Protein AF-A0A1J3DH00-F1 (afdb_monomer)

Nearest PDB structures (foldseek):
  7et4-assembly3_G  TM=9.171E-01  e=5.712E-07  Arabidopsis thaliana
  7et4-assembly2_D  TM=8.721E-01  e=9.879E-07  Arabidopsis thaliana
  8a5p-assembly1_X  TM=4.110E-01  e=8.354E+00  Thermochaetoides thermophila

Sequence (159 aa):
QRVWLGTFNEEEEAARAYDVAAHRFRGRDAVANFAADEKNSDGDEVDFLNAHSKSEIVDMLRKHTYKEELEQRKRNRDVNENRDETAFVTAVTGFKSAEFLFEKAVTPSDVGKLNRLVIPKHQAEKHFPLPLSGNVSVKGMLLNFEDDNGKVWRFRYSY

Secondary structure (DSSP, 8-state):
--------SSHHHHHHHHHHHHHHHH-TT---SS---TTTSTTHHHHHHHHS-HHHHHHHHHTT-HHHHHHHHHHHHHTTTT-SSS-TTS-S-S-------------TTTSSTT---PPPHHHHHHHS---SSSSS--TTEEEEEE-TTS-EEEEEE--

InterPro domains:
  IPR001471 AP2/ERF domain [PS51032] (1-35)
  IPR001471 AP2/ERF domain [SM00380] (1-41)
  IPR001471 AP2/ERF domain [cd00018] (1-37)
  IPR003340 B3 DNA binding domain [PF02362] (102-159)
  IPR003340 B3 DNA binding domain [cd10017] (100-159)
  IPR015300 DNA-binding pseudobarrel domain superfamily [G3DSA:2.40.330.10] (91-159)
  IPR015300 DNA-binding pseudobarrel domain superfamily [SSF101936] (98-158)
  IPR016177 DNA-binding domain superfamily [SSF54171] (2-36)
  IPR036955 AP2/ERF domain superfamily [G3DSA:3.30.730.10] (1-36)
  IPR044800 B3 domain-containing transcription factor LEC2-like [PTHR31140] (1-159)

Foldseek 3Di:
DDDDLADDPDPVLVLVLVQLLQCLPVNPPGDGPDDDPVPPPPPLSSVVSVVDDSVVSSVCSRVVCSVVVSVVVVVVVVVPVPDPDDDPDDDPPDDDDQDQQDDDDFDCVCVDPPVDDDDPPVSCVVRPPDPPDDDDQLQFDWDWDADPNRDIDIDGDDD

Solvent-accessible surface area (backbone atoms only — not comparable to full-atom values): 10595 Å² total; per-residue (Å²): 137,90,81,88,54,67,88,64,96,44,72,69,59,43,49,50,49,46,32,57,51,35,32,61,74,65,33,93,83,37,87,52,89,64,80,75,60,90,83,83,42,72,63,66,53,50,50,49,51,68,73,42,53,75,63,54,53,42,50,28,45,52,67,68,41,48,69,59,55,54,52,52,51,54,56,56,52,70,63,60,82,77,62,91,84,83,72,100,81,82,78,87,80,69,87,74,74,89,71,86,70,80,90,77,87,87,48,76,74,40,77,38,97,73,84,41,76,86,73,58,65,75,54,47,69,73,62,43,95,68,79,94,65,94,78,72,78,57,73,63,41,77,47,78,46,67,48,100,86,68,52,78,46,79,43,74,42,69,128

Organism: Noccaea caerulescens (NCBI:txid107243)

Mean predicted aligned error: 16.99 Å

Structure (mmCIF, N/CA/C/O backbone):
data_AF-A0A1J3DH00-F1
#
_entry.id   AF-A0A1J3DH00-F1
#
loop_
_atom_site.group_PDB
_atom_site.id
_atom_site.type_symbol
_atom_site.label_atom_id
_atom_site.label_alt_id
_atom_site.label_comp_id
_atom_site.label_asym_id
_atom_site.label_entity_id
_atom_site.label_seq_id
_atom_site.pdbx_PDB_ins_code
_atom_site.Cartn_x
_atom_site.Cartn_y
_atom_site.Cartn_z
_atom_site.occupancy
_atom_site.B_iso_or_equiv
_atom_site.auth_seq_id
_atom_site.auth_comp_id
_atom_site.auth_asym_id
_atom_site.auth_atom_id
_atom_site.pdbx_PDB_model_num
ATOM 1 N N . GLN A 1 1 ? -6.411 -9.854 -19.730 1.00 71.31 1 GLN A N 1
ATOM 2 C CA . GLN A 1 1 ? -7.081 -8.940 -18.778 1.00 71.31 1 GLN A CA 1
ATOM 3 C C . GLN A 1 1 ? -6.555 -7.530 -19.012 1.00 71.31 1 GLN A C 1
ATOM 5 O O . GLN A 1 1 ? -5.372 -7.402 -19.299 1.00 71.31 1 GLN A O 1
ATOM 10 N N . ARG A 1 2 ? -7.413 -6.503 -18.974 1.00 77.50 2 ARG A N 1
ATOM 11 C CA . ARG A 1 2 ? -6.996 -5.095 -19.108 1.00 77.50 2 ARG A CA 1
ATOM 12 C C . ARG A 1 2 ? -6.782 -4.518 -17.708 1.00 77.50 2 ARG A C 1
ATOM 14 O O . ARG A 1 2 ? -7.613 -4.761 -16.838 1.00 77.50 2 ARG A O 1
ATOM 21 N N . VAL A 1 3 ? -5.677 -3.807 -17.495 1.00 84.25 3 VAL A N 1
ATOM 22 C CA . VAL A 1 3 ? -5.311 -3.197 -16.208 1.00 84.25 3 VAL A CA 1
ATOM 23 C C . VAL A 1 3 ? -5.087 -1.709 -16.443 1.00 84.25 3 VAL A C 1
ATOM 25 O O . VAL A 1 3 ? -4.369 -1.340 -17.368 1.00 84.25 3 VAL A O 1
ATOM 28 N N . TRP A 1 4 ? -5.726 -0.866 -15.633 1.00 86.56 4 TRP A N 1
ATOM 29 C CA . TRP A 1 4 ? -5.513 0.580 -15.657 1.00 86.56 4 TRP A CA 1
ATOM 30 C C . TRP A 1 4 ? -4.409 0.953 -14.661 1.00 86.56 4 TRP A C 1
ATOM 32 O O . TRP A 1 4 ? -4.512 0.618 -13.474 1.00 86.56 4 TRP A O 1
ATOM 42 N N . LEU A 1 5 ? -3.352 1.593 -15.171 1.00 85.56 5 LEU A N 1
ATOM 43 C CA . LEU A 1 5 ? -2.112 1.899 -14.445 1.00 85.56 5 LEU A CA 1
ATOM 44 C C . LEU A 1 5 ? -2.096 3.298 -13.813 1.00 85.56 5 LEU A C 1
ATOM 46 O O . LEU A 1 5 ? -1.208 3.578 -13.021 1.00 85.56 5 LEU A O 1
ATOM 50 N N . GLY A 1 6 ? -3.080 4.144 -14.125 1.00 86.75 6 GLY A N 1
ATOM 51 C CA . GLY A 1 6 ? -3.178 5.510 -13.612 1.00 86.75 6 GLY A CA 1
ATOM 52 C C . GLY A 1 6 ? -3.326 6.546 -14.723 1.00 86.75 6 GLY A C 1
ATOM 53 O O . GLY A 1 6 ? -3.552 6.212 -15.890 1.00 86.75 6 GLY A O 1
ATOM 54 N N . THR A 1 7 ? -3.228 7.812 -14.335 1.00 85.81 7 THR A N 1
ATOM 55 C CA . THR A 1 7 ? -3.222 8.978 -15.224 1.00 85.81 7 THR A CA 1
ATOM 56 C C . THR A 1 7 ? -1.942 9.749 -14.973 1.00 85.81 7 THR A C 1
ATOM 58 O O . THR A 1 7 ? -1.729 10.218 -13.862 1.00 85.81 7 THR A O 1
ATOM 61 N N . PHE A 1 8 ? -1.120 9.879 -16.005 1.00 86.31 8 PHE A N 1
ATOM 62 C CA . PHE A 1 8 ? 0.179 10.536 -15.932 1.00 86.31 8 PHE A CA 1
ATOM 63 C C . PHE A 1 8 ? 0.103 11.882 -16.647 1.00 86.31 8 PHE A C 1
ATOM 65 O O . PHE A 1 8 ? -0.600 12.010 -17.652 1.00 86.31 8 PHE A O 1
ATOM 72 N N . ASN A 1 9 ? 0.806 12.881 -16.116 1.00 86.12 9 ASN A N 1
ATOM 73 C CA . ASN A 1 9 ? 0.837 14.218 -16.713 1.00 86.12 9 ASN A CA 1
ATOM 74 C C . ASN A 1 9 ? 1.855 14.301 -17.857 1.00 86.12 9 ASN A C 1
ATOM 76 O O . ASN A 1 9 ? 1.678 15.090 -18.783 1.00 86.12 9 ASN A O 1
ATOM 80 N N . GLU A 1 10 ? 2.898 13.473 -17.798 1.00 90.25 10 GLU A N 1
ATOM 81 C CA . GLU A 1 10 ? 3.970 13.418 -18.785 1.00 90.25 10 GLU A CA 1
ATOM 82 C C . GLU A 1 10 ? 3.923 12.097 -19.558 1.00 90.25 10 GLU A C 1
ATOM 84 O O . GLU A 1 10 ? 3.735 11.021 -18.985 1.00 90.25 10 GLU A O 1
ATOM 89 N N . GLU A 1 11 ? 4.133 12.169 -20.874 1.00 90.25 11 GLU A N 1
ATOM 90 C CA . GLU A 1 11 ? 4.181 10.989 -21.746 1.00 90.25 11 GLU A CA 1
ATOM 91 C C . GLU A 1 11 ? 5.308 10.032 -21.340 1.00 90.25 11 GLU A C 1
ATOM 93 O O . GLU A 1 11 ? 5.119 8.817 -21.292 1.00 90.25 11 GLU A O 1
ATOM 98 N N . GLU A 1 12 ? 6.464 10.584 -20.979 1.00 86.31 12 GLU A N 1
ATOM 99 C CA . GLU A 1 12 ? 7.632 9.810 -20.569 1.00 86.31 12 GLU A CA 1
ATOM 100 C C . GLU A 1 12 ? 7.368 9.022 -19.276 1.00 86.31 12 GLU A C 1
ATOM 102 O O . GLU A 1 12 ? 7.752 7.860 -19.144 1.00 86.31 12 GLU A O 1
ATOM 107 N N . GLU A 1 13 ? 6.661 9.631 -18.323 1.00 84.00 13 GLU A N 1
ATOM 108 C CA . GLU A 1 13 ? 6.251 8.976 -17.084 1.00 84.00 13 GLU A CA 1
ATOM 109 C C . GLU A 1 13 ? 5.244 7.848 -17.347 1.00 84.00 13 GLU A C 1
ATOM 111 O O . GLU A 1 13 ? 5.399 6.744 -16.818 1.00 84.00 13 GLU A O 1
ATOM 116 N N . ALA A 1 14 ? 4.270 8.087 -18.230 1.00 88.44 14 ALA A N 1
ATOM 117 C CA . ALA A 1 14 ? 3.289 7.084 -18.636 1.00 88.44 14 ALA A CA 1
ATOM 118 C C . ALA A 1 14 ? 3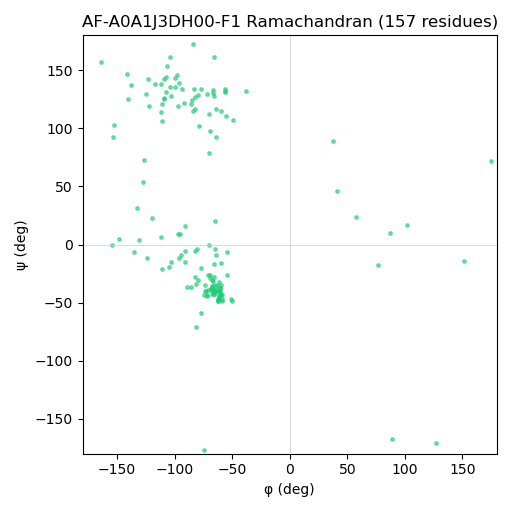.946 5.868 -19.304 1.00 88.44 14 ALA A C 1
ATOM 120 O O . ALA A 1 14 ? 3.614 4.720 -18.993 1.00 88.44 14 ALA A O 1
ATOM 121 N N . ALA A 1 15 ? 4.886 6.116 -20.217 1.00 89.56 15 ALA A N 1
ATOM 122 C CA . ALA A 1 15 ? 5.600 5.074 -20.939 1.00 89.56 15 ALA A CA 1
ATOM 123 C C . ALA A 1 15 ? 6.508 4.261 -19.997 1.00 89.56 15 ALA A C 1
ATOM 125 O O . ALA A 1 15 ? 6.517 3.033 -20.072 1.00 89.56 15 ALA A O 1
ATOM 126 N N . ARG A 1 16 ? 7.168 4.905 -19.024 1.00 86.69 16 ARG A N 1
ATOM 127 C CA . ARG A 1 16 ? 7.915 4.194 -17.971 1.00 86.69 16 ARG A CA 1
ATOM 128 C C . ARG A 1 16 ? 7.015 3.308 -17.115 1.00 86.69 16 ARG A C 1
ATOM 130 O O . ARG A 1 16 ? 7.335 2.145 -16.889 1.00 86.69 16 ARG A O 1
ATOM 137 N N . ALA A 1 17 ? 5.873 3.823 -16.663 1.00 88.94 17 ALA A N 1
ATOM 138 C CA . ALA A 1 17 ? 4.921 3.038 -15.879 1.00 88.94 17 ALA A CA 1
ATOM 139 C C . ALA A 1 17 ? 4.404 1.816 -16.657 1.00 88.94 17 ALA A C 1
ATOM 141 O O . ALA A 1 17 ? 4.226 0.734 -16.090 1.00 88.94 17 ALA A O 1
ATOM 142 N N . TYR A 1 18 ? 4.198 1.972 -17.967 1.00 89.00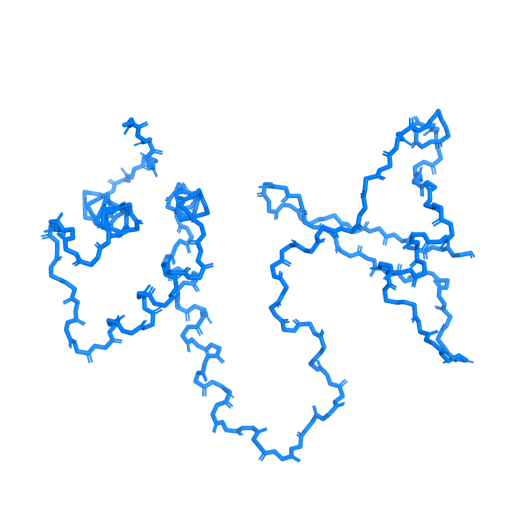 18 TYR A N 1
ATOM 143 C CA . TYR A 1 18 ? 3.850 0.862 -18.844 1.00 89.00 18 TYR A CA 1
ATOM 144 C C . TYR A 1 18 ? 4.949 -0.200 -18.885 1.00 89.00 18 TYR A C 1
ATOM 146 O O . TYR A 1 18 ? 4.641 -1.378 -18.709 1.00 89.00 18 TYR A O 1
ATOM 154 N N . ASP A 1 19 ? 6.206 0.195 -19.078 1.00 88.12 19 ASP A N 1
ATOM 155 C CA . ASP A 1 19 ? 7.333 -0.735 -19.171 1.00 88.12 19 ASP A CA 1
ATOM 156 C C . ASP A 1 19 ? 7.507 -1.532 -17.876 1.00 88.12 19 ASP A C 1
ATOM 158 O O . ASP A 1 19 ? 7.631 -2.757 -17.915 1.00 88.12 19 ASP A O 1
ATOM 162 N N . VAL A 1 20 ? 7.405 -0.868 -16.723 1.00 87.81 20 VAL A N 1
ATOM 163 C CA . VAL A 1 20 ? 7.441 -1.498 -15.393 1.00 87.81 20 VAL A CA 1
ATOM 164 C C . VAL A 1 20 ? 6.325 -2.539 -15.246 1.00 87.81 20 VAL A C 1
ATOM 166 O O . VAL A 1 20 ? 6.560 -3.690 -14.857 1.00 87.81 20 VAL A O 1
ATOM 169 N N . ALA A 1 21 ? 5.091 -2.175 -15.609 1.00 88.69 21 ALA A N 1
ATOM 170 C CA . ALA A 1 21 ? 3.970 -3.106 -15.587 1.00 88.69 21 ALA A CA 1
ATOM 171 C C . ALA A 1 21 ? 4.163 -4.255 -16.594 1.00 88.69 21 ALA A C 1
ATOM 173 O O . ALA A 1 21 ? 3.873 -5.411 -16.285 1.00 88.69 21 ALA A O 1
ATOM 174 N N . ALA A 1 22 ? 4.683 -3.986 -17.788 1.00 87.75 22 ALA A N 1
ATOM 175 C CA . ALA A 1 22 ? 4.932 -5.006 -18.797 1.00 87.75 22 ALA A CA 1
ATOM 176 C C . ALA A 1 22 ? 5.943 -6.044 -18.289 1.00 87.75 22 ALA A C 1
ATOM 178 O O . ALA A 1 22 ? 5.644 -7.241 -18.343 1.00 87.75 22 ALA A O 1
ATOM 179 N N . HIS A 1 23 ? 7.056 -5.601 -17.698 1.00 84.44 23 HIS A N 1
ATOM 180 C CA . HIS A 1 23 ? 8.057 -6.470 -17.076 1.00 84.44 23 HIS A CA 1
ATOM 181 C C . HIS A 1 23 ? 7.462 -7.315 -15.953 1.00 84.44 23 HIS A C 1
ATOM 183 O O . HIS A 1 23 ? 7.679 -8.525 -15.886 1.00 84.44 23 HIS A O 1
ATOM 189 N N . ARG A 1 24 ? 6.632 -6.725 -15.089 1.00 84.06 24 ARG A N 1
ATOM 190 C CA . ARG A 1 24 ? 6.037 -7.475 -13.978 1.00 84.06 24 ARG A CA 1
ATOM 191 C C . ARG A 1 24 ? 5.038 -8.543 -14.435 1.00 84.06 24 ARG A C 1
ATOM 193 O O . ARG A 1 24 ? 4.920 -9.597 -13.799 1.00 84.06 24 ARG A O 1
ATOM 200 N N . PHE A 1 25 ? 4.281 -8.270 -15.498 1.00 82.62 25 PHE A N 1
ATOM 201 C CA . PHE A 1 25 ? 3.209 -9.149 -15.970 1.00 82.62 25 PHE A CA 1
ATOM 202 C C . PHE A 1 25 ? 3.680 -10.201 -16.973 1.00 82.62 25 PHE A C 1
ATOM 204 O O . PHE A 1 25 ? 3.148 -11.315 -16.938 1.00 82.62 25 PHE A O 1
ATOM 211 N N . ARG A 1 26 ? 4.631 -9.853 -17.847 1.00 80.75 26 ARG A N 1
ATOM 212 C CA . ARG A 1 26 ? 5.172 -10.724 -18.902 1.00 80.75 26 ARG A CA 1
ATOM 213 C C . ARG A 1 26 ? 6.547 -11.305 -18.573 1.00 80.75 26 ARG A C 1
ATOM 215 O O . ARG A 1 26 ? 6.928 -12.283 -19.201 1.00 80.75 26 ARG A O 1
ATOM 222 N N . GLY A 1 27 ? 7.241 -10.771 -17.571 1.00 73.94 27 GLY A N 1
ATOM 223 C CA . GLY A 1 27 ? 8.596 -11.180 -17.213 1.00 73.94 27 GLY A CA 1
ATOM 224 C C . GLY A 1 27 ? 9.662 -10.388 -17.970 1.00 73.94 27 GLY A C 1
ATOM 225 O O . GLY A 1 27 ? 9.375 -9.367 -18.590 1.00 73.94 27 GLY A O 1
ATOM 226 N N . ARG A 1 28 ? 10.904 -10.874 -17.905 1.00 71.25 28 ARG A N 1
ATOM 227 C CA . ARG A 1 28 ? 12.102 -10.197 -18.431 1.00 71.25 28 ARG A CA 1
ATOM 228 C C . ARG A 1 28 ? 12.118 -10.058 -19.965 1.00 71.25 28 ARG A C 1
ATOM 230 O O . ARG A 1 28 ? 12.827 -9.208 -20.478 1.00 71.25 28 ARG A O 1
ATOM 237 N N . ASP A 1 29 ? 11.282 -10.822 -20.669 1.00 71.81 29 ASP A N 1
ATOM 238 C CA . ASP A 1 29 ? 11.124 -10.768 -22.133 1.00 71.81 29 ASP A CA 1
ATOM 239 C C . ASP A 1 29 ? 10.021 -9.787 -22.585 1.00 71.81 29 ASP A C 1
ATOM 241 O O . ASP A 1 29 ? 9.500 -9.868 -23.702 1.00 71.81 29 ASP A O 1
ATOM 245 N N . ALA A 1 30 ? 9.577 -8.893 -21.698 1.00 80.38 30 ALA A N 1
ATOM 246 C CA . ALA A 1 30 ? 8.578 -7.895 -22.038 1.00 80.38 30 ALA A CA 1
ATOM 247 C C . ALA A 1 30 ? 9.131 -6.893 -23.062 1.00 80.38 30 ALA A C 1
ATOM 249 O O . ALA A 1 30 ? 10.210 -6.338 -22.891 1.00 80.38 30 ALA A O 1
ATOM 250 N N . VAL A 1 31 ? 8.347 -6.610 -24.105 1.00 76.75 31 VAL A N 1
ATOM 251 C CA . VAL A 1 31 ? 8.651 -5.503 -25.019 1.00 76.75 31 VAL A CA 1
ATOM 252 C C . VAL A 1 31 ? 8.411 -4.191 -24.273 1.00 76.75 31 VAL A C 1
ATOM 254 O O . VAL A 1 31 ? 7.264 -3.884 -23.936 1.00 76.75 31 VAL A O 1
ATOM 257 N N . ALA A 1 32 ? 9.491 -3.461 -24.011 1.00 80.12 32 ALA A N 1
ATOM 258 C CA . ALA A 1 32 ? 9.501 -2.158 -23.360 1.00 80.12 32 ALA A CA 1
ATOM 259 C C . ALA A 1 32 ? 9.806 -1.042 -24.368 1.00 80.12 32 ALA A C 1
ATOM 261 O O . ALA A 1 32 ? 10.426 -1.280 -25.407 1.00 80.12 32 ALA A O 1
ATOM 262 N N . ASN A 1 33 ? 9.337 0.167 -24.071 1.00 79.44 33 ASN A N 1
ATOM 263 C CA . ASN A 1 33 ? 9.575 1.364 -24.873 1.00 79.44 33 ASN A CA 1
ATOM 264 C C . ASN A 1 33 ? 10.964 1.958 -24.606 1.00 79.44 33 ASN A C 1
ATOM 266 O O . ASN A 1 33 ? 11.567 2.532 -25.511 1.00 79.44 33 ASN A O 1
ATOM 270 N N . PHE A 1 34 ? 11.480 1.794 -23.387 1.00 78.12 34 PHE A N 1
ATOM 271 C CA . PHE A 1 34 ? 12.814 2.219 -22.984 1.00 78.12 34 PHE A CA 1
ATOM 272 C C . PHE A 1 34 ? 13.735 1.016 -22.776 1.00 78.12 34 PHE A C 1
ATOM 274 O O . PHE A 1 34 ? 13.323 -0.027 -22.264 1.00 78.12 34 PHE A O 1
ATOM 281 N N . ALA A 1 35 ? 15.001 1.168 -23.171 1.00 64.38 35 ALA A N 1
ATOM 282 C CA . ALA A 1 35 ? 16.033 0.206 -22.809 1.00 64.38 35 ALA A CA 1
ATOM 283 C C . ALA A 1 35 ? 16.249 0.277 -21.292 1.00 64.38 35 ALA A C 1
ATOM 285 O O . ALA A 1 35 ? 16.408 1.372 -20.750 1.00 64.38 35 ALA A O 1
ATOM 286 N N . ALA A 1 36 ? 16.241 -0.875 -20.617 1.00 60.34 36 ALA A N 1
ATOM 287 C CA . ALA A 1 36 ? 16.716 -0.944 -19.242 1.00 60.34 36 ALA A CA 1
ATOM 288 C C . ALA A 1 36 ? 18.155 -0.408 -19.220 1.00 60.34 36 ALA A C 1
ATOM 290 O O . ALA A 1 36 ? 18.956 -0.769 -20.083 1.00 60.34 36 ALA A O 1
ATOM 291 N N . ASP A 1 37 ? 18.465 0.509 -18.302 1.00 55.78 37 ASP A N 1
ATOM 292 C CA . ASP A 1 37 ? 19.810 1.073 -18.184 1.00 55.78 37 ASP A CA 1
ATOM 293 C C . ASP A 1 37 ? 20.787 -0.050 -17.780 1.00 55.78 37 ASP A C 1
ATOM 295 O O . ASP A 1 37 ? 21.003 -0.313 -16.592 1.00 55.78 37 ASP A O 1
ATOM 299 N N . GLU A 1 38 ? 21.402 -0.684 -18.790 1.00 49.25 38 GLU A N 1
ATOM 300 C CA . GLU A 1 38 ? 22.259 -1.888 -18.734 1.00 49.25 38 GLU A CA 1
ATOM 301 C C . GLU A 1 38 ? 23.447 -1.788 -17.760 1.00 49.25 38 GLU A C 1
ATOM 303 O O . GLU A 1 38 ? 24.208 -2.738 -17.578 1.00 49.25 38 GLU A O 1
ATOM 308 N N . LYS A 1 39 ? 23.683 -0.618 -17.161 1.00 44.16 39 LYS A N 1
ATOM 309 C CA . LYS A 1 39 ? 24.884 -0.353 -16.372 1.00 44.16 39 LYS A CA 1
ATOM 310 C C . LYS A 1 39 ? 24.696 -0.347 -14.863 1.00 44.16 39 LYS A C 1
ATOM 312 O O . LYS A 1 39 ? 25.712 -0.493 -14.198 1.00 44.16 39 LYS A O 1
ATOM 317 N N . ASN A 1 40 ? 23.488 -0.192 -14.307 1.00 44.59 40 ASN A N 1
ATOM 318 C CA . ASN A 1 40 ? 23.336 -0.045 -12.844 1.00 44.59 40 ASN A CA 1
ATOM 319 C C . ASN A 1 40 ? 21.977 -0.467 -12.231 1.00 44.59 40 ASN A C 1
ATOM 321 O O . ASN A 1 40 ? 21.828 -0.337 -11.017 1.00 44.59 40 ASN A O 1
ATOM 325 N N . SER A 1 41 ? 20.977 -0.932 -12.998 1.00 52.66 41 SER A N 1
ATOM 326 C CA . SER A 1 41 ? 19.611 -1.140 -12.453 1.00 52.66 41 SER A CA 1
ATOM 327 C C . SER A 1 41 ? 19.037 -2.556 -12.607 1.00 52.66 41 SER A C 1
ATOM 329 O O . SER A 1 41 ? 18.061 -2.882 -11.935 1.00 52.66 41 SER A O 1
ATOM 331 N N . ASP A 1 42 ? 19.659 -3.430 -13.404 1.00 58.88 42 ASP A N 1
ATOM 332 C CA . ASP A 1 42 ? 19.044 -4.709 -13.803 1.00 58.88 42 ASP A CA 1
ATOM 333 C C . ASP A 1 42 ? 18.851 -5.715 -12.661 1.00 58.88 42 ASP A C 1
ATOM 335 O O . ASP A 1 42 ? 17.929 -6.528 -12.700 1.00 58.88 42 ASP A O 1
ATOM 339 N N . GLY A 1 43 ? 19.714 -5.690 -11.645 1.00 62.66 43 GLY A N 1
ATOM 340 C CA . GLY A 1 43 ? 19.558 -6.549 -10.469 1.00 62.66 43 GLY A CA 1
ATOM 341 C C . GLY A 1 43 ? 18.479 -6.010 -9.539 1.00 62.66 43 GLY A C 1
ATOM 342 O O . GLY A 1 43 ? 17.466 -6.656 -9.295 1.00 62.66 43 GLY A O 1
ATOM 343 N N . ASP A 1 44 ? 18.676 -4.781 -9.073 1.00 66.75 44 ASP A N 1
ATOM 344 C CA . ASP A 1 44 ? 17.901 -4.208 -7.973 1.00 66.75 44 ASP A CA 1
ATOM 345 C C . ASP A 1 44 ? 16.443 -3.945 -8.349 1.00 66.75 44 ASP A C 1
ATOM 347 O O . ASP A 1 44 ? 15.539 -4.152 -7.538 1.00 66.75 44 ASP A O 1
ATOM 351 N N . GLU A 1 45 ? 16.203 -3.500 -9.582 1.00 74.38 45 GLU A N 1
ATOM 352 C CA . GLU A 1 45 ? 14.857 -3.235 -10.078 1.00 74.38 45 GLU A CA 1
ATOM 353 C C . GLU A 1 45 ? 14.105 -4.532 -10.359 1.00 74.38 45 GLU A C 1
ATOM 355 O O . GLU A 1 45 ? 12.940 -4.667 -9.985 1.00 74.38 45 GLU A O 1
ATOM 360 N N . VAL A 1 46 ? 14.776 -5.537 -10.927 1.00 72.25 46 VAL A N 1
ATOM 361 C CA . VAL A 1 46 ? 14.154 -6.845 -11.152 1.00 72.25 46 VAL A CA 1
ATOM 362 C C . VAL A 1 46 ? 13.893 -7.564 -9.830 1.00 72.25 46 VAL A C 1
ATOM 364 O O . VAL A 1 46 ? 12.829 -8.162 -9.663 1.00 72.25 46 VAL A O 1
ATOM 367 N N . ASP A 1 47 ? 14.800 -7.463 -8.864 1.00 76.00 47 ASP A N 1
ATOM 368 C CA . ASP A 1 47 ? 14.608 -7.995 -7.517 1.00 76.00 47 ASP A CA 1
ATOM 369 C C . ASP A 1 47 ? 13.453 -7.288 -6.803 1.00 76.00 47 ASP A C 1
ATOM 371 O O . ASP A 1 47 ? 12.631 -7.947 -6.163 1.00 76.00 47 ASP A O 1
ATOM 375 N N . PHE A 1 48 ? 13.316 -5.968 -6.966 1.00 79.81 48 PHE A N 1
ATOM 376 C CA . PHE A 1 48 ? 12.170 -5.213 -6.463 1.00 79.81 48 PHE A CA 1
ATOM 377 C C . PHE A 1 48 ? 10.860 -5.681 -7.106 1.00 79.81 48 PHE A C 1
ATOM 379 O O . PHE A 1 48 ? 9.895 -5.969 -6.398 1.00 79.81 48 PHE A O 1
ATOM 386 N N . LEU A 1 49 ? 10.815 -5.811 -8.432 1.00 81.62 49 LEU A N 1
ATOM 387 C CA . LEU A 1 49 ? 9.628 -6.283 -9.148 1.00 81.62 49 LEU A CA 1
ATOM 388 C C . LEU A 1 49 ? 9.254 -7.717 -8.767 1.00 81.62 49 LEU A C 1
ATOM 390 O O . LEU A 1 49 ? 8.070 -8.040 -8.695 1.00 81.62 49 LEU A O 1
ATOM 394 N N . ASN A 1 50 ? 10.239 -8.573 -8.504 1.00 76.50 50 ASN A N 1
ATOM 395 C CA . ASN A 1 50 ? 10.007 -9.939 -8.047 1.00 76.50 50 ASN A CA 1
ATOM 396 C C . ASN A 1 50 ? 9.540 -9.998 -6.589 1.00 76.50 50 ASN A C 1
ATOM 398 O O . ASN A 1 50 ? 8.712 -10.848 -6.261 1.00 76.50 50 ASN A O 1
ATOM 402 N N . ALA A 1 51 ? 10.032 -9.098 -5.736 1.00 79.81 51 ALA A N 1
ATOM 403 C CA . ALA A 1 51 ? 9.627 -9.004 -4.337 1.00 79.81 51 ALA A CA 1
ATOM 404 C C . ALA A 1 51 ? 8.181 -8.512 -4.165 1.00 79.81 51 ALA A C 1
ATOM 406 O O . ALA A 1 51 ? 7.532 -8.894 -3.193 1.00 79.81 51 ALA A O 1
ATOM 407 N N . HIS A 1 52 ? 7.668 -7.709 -5.102 1.00 78.62 52 HIS A N 1
ATOM 408 C CA . HIS A 1 52 ? 6.312 -7.162 -5.042 1.00 78.62 52 HIS A CA 1
ATOM 409 C C . HIS A 1 52 ? 5.330 -7.949 -5.908 1.00 78.62 52 HIS A C 1
ATOM 411 O O . HIS A 1 52 ? 5.628 -8.418 -7.012 1.00 78.62 52 HIS A O 1
ATOM 417 N N . SER A 1 53 ? 4.103 -8.089 -5.429 1.00 84.38 53 SER A N 1
ATOM 418 C CA . SER A 1 53 ? 2.997 -8.672 -6.181 1.00 84.38 53 SER A CA 1
ATOM 419 C C . SER A 1 53 ? 2.602 -7.804 -7.382 1.00 84.38 53 SER A C 1
ATOM 421 O O . SER A 1 53 ? 2.901 -6.613 -7.469 1.00 84.38 53 SER A O 1
ATOM 423 N N . LYS A 1 54 ? 1.889 -8.405 -8.343 1.00 81.00 54 LYS A N 1
ATOM 424 C CA . LYS A 1 54 ? 1.397 -7.682 -9.528 1.00 81.00 54 LYS A CA 1
ATOM 425 C C . LYS A 1 54 ? 0.471 -6.517 -9.155 1.00 81.00 54 LYS A C 1
ATOM 427 O O . LYS A 1 54 ? 0.482 -5.509 -9.849 1.00 81.00 54 LYS A O 1
ATOM 432 N N . SER A 1 55 ? -0.330 -6.665 -8.099 1.00 82.00 55 SER A N 1
ATOM 433 C CA . SER A 1 55 ? -1.228 -5.619 -7.596 1.00 82.00 55 SER A CA 1
ATOM 434 C C . SER A 1 55 ? -0.467 -4.491 -6.914 1.00 82.00 55 SER A C 1
ATOM 436 O O . SER A 1 55 ? -0.728 -3.341 -7.236 1.00 82.00 55 SER A O 1
ATOM 438 N N . GLU A 1 56 ? 0.516 -4.804 -6.066 1.00 83.44 56 GL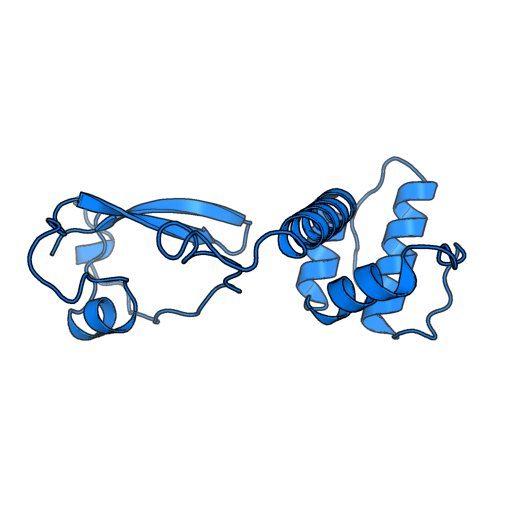U A N 1
ATOM 439 C CA . GLU A 1 56 ? 1.329 -3.783 -5.390 1.00 83.44 56 GLU A CA 1
ATOM 440 C C . GLU A 1 56 ? 2.075 -2.911 -6.395 1.00 83.44 56 GLU A C 1
ATOM 442 O O . GLU A 1 56 ? 2.014 -1.692 -6.297 1.00 83.44 56 GLU A O 1
ATOM 447 N N . ILE A 1 57 ? 2.688 -3.512 -7.422 1.00 86.62 57 ILE A N 1
ATOM 448 C CA . ILE A 1 57 ? 3.347 -2.739 -8.483 1.00 86.62 57 ILE A CA 1
ATOM 449 C C . ILE A 1 57 ? 2.353 -1.819 -9.194 1.00 86.62 57 ILE A C 1
ATOM 451 O O . ILE A 1 57 ? 2.651 -0.656 -9.442 1.00 86.62 57 ILE A O 1
ATOM 455 N N . VAL A 1 58 ? 1.150 -2.305 -9.498 1.00 86.12 58 VAL A N 1
ATOM 456 C CA . VAL A 1 58 ? 0.119 -1.473 -10.130 1.00 86.12 58 VAL A CA 1
ATOM 457 C C . VAL A 1 58 ? -0.329 -0.338 -9.205 1.00 86.12 58 VAL A C 1
ATOM 459 O O . VAL A 1 58 ? -0.545 0.776 -9.678 1.00 86.12 58 VAL A O 1
ATOM 462 N N . ASP A 1 59 ? -0.453 -0.587 -7.906 1.00 82.88 59 ASP A N 1
ATOM 463 C CA . ASP A 1 59 ? -0.850 0.434 -6.940 1.00 82.88 59 ASP A CA 1
ATOM 464 C C . ASP A 1 59 ? 0.252 1.477 -6.722 1.00 82.88 59 ASP A C 1
ATOM 466 O O . ASP A 1 59 ? -0.051 2.668 -6.697 1.00 82.88 59 ASP A O 1
ATOM 470 N N . MET A 1 60 ? 1.523 1.073 -6.672 1.00 85.25 60 MET A N 1
ATOM 471 C CA . MET A 1 60 ? 2.677 1.983 -6.629 1.00 85.25 60 MET A CA 1
ATOM 472 C C . MET A 1 60 ? 2.756 2.873 -7.874 1.00 85.25 60 MET A C 1
ATOM 474 O O . MET A 1 60 ? 3.044 4.065 -7.768 1.00 85.25 60 MET A O 1
ATOM 478 N N . LEU A 1 61 ? 2.461 2.316 -9.055 1.00 89.31 61 LEU A N 1
ATOM 479 C CA . LEU A 1 61 ? 2.402 3.079 -10.304 1.00 89.31 61 LEU A CA 1
ATOM 480 C C . LEU A 1 61 ? 1.260 4.102 -10.291 1.00 89.31 61 LEU A C 1
ATOM 482 O O . LEU A 1 61 ? 1.477 5.252 -10.658 1.00 89.31 61 LEU A O 1
ATOM 486 N N . ARG A 1 62 ? 0.072 3.733 -9.793 1.00 85.31 62 ARG A N 1
ATOM 487 C CA . ARG A 1 62 ? -1.057 4.673 -9.646 1.00 85.31 62 ARG A CA 1
ATOM 488 C C . ARG A 1 62 ? -0.790 5.775 -8.628 1.00 85.31 62 ARG A C 1
ATOM 490 O O . ARG A 1 62 ? -1.303 6.878 -8.784 1.00 85.31 62 ARG A O 1
ATOM 497 N N . LYS A 1 63 ? -0.054 5.460 -7.560 1.00 80.50 63 LYS A N 1
ATOM 498 C CA . LYS A 1 63 ? 0.307 6.405 -6.495 1.00 80.50 63 LYS A CA 1
ATOM 499 C C . LYS A 1 63 ? 1.521 7.270 -6.853 1.00 80.50 63 LYS A C 1
ATOM 501 O O . LYS A 1 63 ? 1.841 8.165 -6.081 1.00 80.50 63 LYS A O 1
ATOM 506 N N . HIS A 1 64 ? 2.175 7.023 -7.992 1.00 81.88 64 HIS A N 1
ATOM 507 C CA . HIS A 1 64 ? 3.427 7.673 -8.397 1.00 81.88 64 HIS A CA 1
ATOM 508 C C . HIS A 1 64 ? 4.579 7.500 -7.382 1.00 81.88 64 HIS A C 1
ATOM 510 O O . HIS A 1 64 ? 5.524 8.283 -7.373 1.00 81.88 64 HIS A O 1
ATOM 516 N N . THR A 1 65 ? 4.542 6.455 -6.544 1.00 83.06 65 THR A N 1
ATOM 517 C CA . THR A 1 65 ? 5.562 6.199 -5.505 1.00 83.06 65 THR A CA 1
ATOM 518 C C . THR A 1 65 ? 6.645 5.221 -5.946 1.00 83.06 65 THR A C 1
ATOM 520 O O . THR A 1 65 ? 7.682 5.123 -5.298 1.00 83.06 65 THR A O 1
ATOM 523 N N . TYR A 1 66 ? 6.452 4.526 -7.074 1.00 82.44 66 TYR A N 1
ATOM 524 C CA . TYR A 1 66 ? 7.346 3.457 -7.537 1.00 82.44 66 TYR A CA 1
ATOM 525 C C . TYR A 1 66 ? 8.830 3.861 -7.560 1.00 82.44 66 TYR A C 1
ATOM 527 O O . TYR A 1 66 ? 9.684 3.149 -7.035 1.00 82.44 66 TYR A O 1
ATOM 535 N N . LYS A 1 67 ? 9.139 5.029 -8.136 1.00 80.38 67 LYS A N 1
ATOM 536 C CA . LYS A 1 67 ? 10.521 5.507 -8.264 1.00 80.38 67 LYS A CA 1
ATOM 537 C C . LYS A 1 67 ? 11.140 5.842 -6.904 1.00 80.38 67 LYS A C 1
ATOM 539 O O . LYS A 1 67 ? 12.305 5.535 -6.673 1.00 80.38 67 LYS A O 1
ATOM 544 N N . GLU A 1 68 ? 10.369 6.446 -6.004 1.00 78.06 68 GLU A N 1
ATOM 545 C CA . GLU A 1 68 ? 10.833 6.796 -4.658 1.00 78.06 68 GLU A CA 1
ATOM 546 C C . GLU A 1 68 ? 11.098 5.544 -3.816 1.00 78.06 68 GLU A C 1
ATOM 548 O O . GLU A 1 68 ? 12.133 5.451 -3.156 1.00 78.06 68 GLU A O 1
ATOM 553 N N . GLU A 1 69 ? 10.208 4.554 -3.889 1.00 78.12 69 GLU A N 1
ATOM 554 C CA . GLU A 1 69 ? 10.341 3.289 -3.163 1.00 78.12 69 GLU A CA 1
ATOM 555 C C . GLU A 1 69 ? 11.523 2.447 -3.663 1.00 78.12 69 GLU A C 1
ATOM 557 O O . GLU A 1 69 ? 12.253 1.854 -2.858 1.00 78.12 69 GLU A O 1
ATOM 562 N N . LEU A 1 70 ? 11.766 2.440 -4.977 1.00 76.69 70 LEU A N 1
ATOM 563 C CA . LEU A 1 70 ? 12.919 1.771 -5.575 1.00 76.69 70 LEU A CA 1
ATOM 564 C C . LEU A 1 70 ? 14.240 2.390 -5.084 1.00 76.69 70 LEU A C 1
ATOM 566 O O . LEU A 1 70 ? 15.137 1.678 -4.624 1.00 76.69 70 LEU A O 1
ATOM 570 N N . GLU A 1 71 ? 14.340 3.719 -5.109 1.00 73.44 71 GLU A N 1
ATOM 571 C CA . GLU A 1 71 ? 15.523 4.454 -4.648 1.00 73.44 71 GLU A CA 1
ATOM 572 C C . GLU A 1 71 ? 15.733 4.337 -3.133 1.00 73.44 71 GLU A C 1
ATOM 574 O O . GLU A 1 71 ? 16.863 4.206 -2.654 1.00 73.44 71 GLU A O 1
ATOM 579 N N . GLN A 1 72 ? 14.652 4.318 -2.350 1.00 69.81 72 GLN A N 1
ATOM 580 C CA . GLN A 1 72 ? 14.718 4.100 -0.907 1.00 69.81 72 GLN A CA 1
ATOM 581 C C . GLN A 1 72 ? 15.272 2.709 -0.579 1.00 69.81 72 GLN A C 1
ATOM 583 O O . GLN A 1 72 ? 16.050 2.555 0.367 1.00 69.81 72 GLN A O 1
ATOM 588 N N . ARG A 1 73 ? 14.932 1.692 -1.379 1.00 67.50 73 ARG A N 1
ATOM 589 C CA . ARG A 1 73 ? 15.453 0.334 -1.199 1.00 67.50 73 ARG A CA 1
ATOM 590 C C . ARG A 1 73 ? 16.921 0.210 -1.608 1.00 67.50 73 ARG A C 1
ATOM 592 O O . ARG A 1 73 ? 17.678 -0.410 -0.861 1.00 67.50 73 ARG A O 1
ATOM 599 N N . LYS A 1 74 ? 17.342 0.852 -2.704 1.00 67.50 74 LYS A N 1
ATOM 600 C CA . LYS A 1 74 ? 18.764 0.951 -3.093 1.00 67.50 74 LYS A CA 1
ATOM 601 C C . LYS A 1 74 ? 19.595 1.627 -2.000 1.00 67.50 74 LYS A C 1
ATOM 603 O O . LYS A 1 74 ? 20.601 1.076 -1.560 1.00 67.50 74 LYS A O 1
ATOM 608 N N . ARG A 1 75 ? 19.109 2.752 -1.461 1.00 65.50 75 ARG A N 1
ATOM 609 C CA . ARG A 1 75 ? 19.767 3.482 -0.363 1.00 65.50 75 ARG A CA 1
ATOM 610 C C . ARG A 1 75 ? 19.903 2.644 0.909 1.00 65.50 75 ARG A C 1
ATOM 612 O O . ARG A 1 75 ? 20.916 2.726 1.593 1.00 65.50 75 ARG A O 1
ATOM 619 N N . ASN A 1 76 ? 18.903 1.825 1.227 1.00 58.59 76 ASN A N 1
ATOM 620 C CA . ASN A 1 76 ? 18.960 0.945 2.394 1.00 58.59 76 ASN A CA 1
ATOM 621 C C . ASN A 1 76 ? 19.945 -0.224 2.217 1.00 58.59 76 ASN A C 1
ATOM 623 O O . ASN A 1 76 ? 20.456 -0.720 3.220 1.00 58.59 76 ASN A O 1
ATOM 627 N N . ARG A 1 77 ? 20.228 -0.660 0.979 1.00 58.53 77 ARG A N 1
ATOM 628 C CA . ARG A 1 77 ? 21.205 -1.728 0.705 1.00 58.53 77 ARG A CA 1
ATOM 629 C C . ARG A 1 77 ? 22.642 -1.257 0.924 1.00 58.53 77 ARG A C 1
ATOM 631 O O . ARG A 1 77 ? 23.403 -1.953 1.586 1.00 58.53 77 ARG A O 1
ATOM 638 N N . ASP A 1 78 ? 22.964 -0.053 0.463 1.00 54.03 78 ASP A N 1
ATOM 639 C CA . ASP A 1 78 ? 24.307 0.546 0.552 1.00 54.03 78 ASP A CA 1
ATOM 640 C C . ASP A 1 78 ? 24.739 0.829 2.012 1.00 54.03 78 ASP A C 1
ATOM 642 O O . ASP A 1 78 ? 25.908 0.769 2.385 1.00 54.03 78 ASP A O 1
ATOM 646 N N . VAL A 1 79 ? 23.766 1.062 2.902 1.00 53.00 79 VAL A N 1
ATOM 647 C CA . VAL A 1 79 ? 24.000 1.248 4.348 1.00 53.00 79 VAL A CA 1
ATOM 648 C C . VAL A 1 79 ? 24.265 -0.082 5.077 1.00 53.00 79 VAL A C 1
ATOM 650 O O . VAL A 1 79 ? 24.829 -0.081 6.174 1.00 53.00 79 VAL A O 1
ATOM 653 N N . ASN A 1 80 ? 23.875 -1.221 4.495 1.00 45.91 80 ASN A N 1
ATOM 654 C CA . ASN A 1 80 ? 23.939 -2.528 5.152 1.00 45.91 80 ASN A CA 1
ATOM 655 C C . ASN A 1 80 ? 25.263 -3.283 4.912 1.00 45.91 80 ASN A C 1
ATOM 657 O O . ASN A 1 80 ? 25.562 -4.206 5.662 1.00 45.91 80 ASN A O 1
ATOM 661 N N . GLU A 1 81 ? 26.085 -2.876 3.938 1.00 48.91 81 GLU A N 1
ATOM 662 C CA . GLU A 1 81 ? 27.406 -3.484 3.665 1.00 48.91 81 GLU A CA 1
ATOM 663 C C . GLU A 1 81 ? 28.538 -3.001 4.600 1.00 48.91 81 GLU A C 1
ATOM 665 O O . GLU A 1 81 ? 29.642 -3.530 4.547 1.00 48.91 81 GLU A O 1
ATOM 670 N N . ASN A 1 82 ? 28.279 -2.047 5.508 1.00 42.16 82 ASN A N 1
ATOM 671 C CA . ASN A 1 82 ? 29.286 -1.464 6.417 1.00 42.16 82 ASN A CA 1
ATOM 672 C C . ASN A 1 82 ? 28.986 -1.666 7.921 1.00 42.16 82 ASN A C 1
ATOM 674 O O . ASN A 1 82 ? 29.427 -0.874 8.756 1.00 42.16 82 ASN A O 1
ATOM 678 N N . ARG A 1 83 ? 28.188 -2.673 8.302 1.00 43.28 83 ARG A N 1
ATOM 679 C CA . ARG A 1 83 ? 27.713 -2.842 9.694 1.00 43.28 83 ARG A CA 1
ATOM 680 C C . ARG A 1 83 ? 27.843 -4.252 10.271 1.00 43.28 83 ARG A C 1
ATOM 682 O O . ARG A 1 83 ? 27.070 -4.625 11.153 1.00 43.28 83 ARG A O 1
ATOM 689 N N . ASP A 1 84 ? 28.851 -5.002 9.848 1.00 42.16 84 ASP A N 1
ATOM 690 C CA . ASP A 1 84 ? 29.260 -6.189 10.597 1.00 42.16 84 ASP A CA 1
ATOM 691 C C . ASP A 1 84 ? 30.112 -5.731 11.796 1.00 42.16 84 ASP A C 1
ATOM 693 O O . ASP A 1 84 ? 31.225 -5.259 11.614 1.00 42.16 84 ASP A O 1
ATOM 697 N N . GLU A 1 85 ? 29.517 -5.710 12.997 1.00 40.44 85 GLU A N 1
ATOM 698 C CA . GLU A 1 85 ? 30.138 -6.064 14.299 1.00 40.44 85 GLU A CA 1
ATOM 699 C C . GLU A 1 85 ? 29.548 -5.349 15.530 1.00 40.44 85 GLU A C 1
ATOM 701 O O . GLU A 1 85 ? 29.770 -5.814 16.644 1.00 40.44 85 GLU A O 1
ATOM 706 N N . THR A 1 86 ? 28.747 -4.282 15.428 1.00 39.41 86 THR A N 1
ATOM 707 C CA . THR A 1 86 ? 28.226 -3.624 16.653 1.00 39.41 86 THR A CA 1
ATOM 708 C C . THR A 1 86 ? 26.899 -2.880 16.463 1.00 39.41 86 THR A C 1
ATOM 710 O O . THR A 1 86 ? 26.899 -1.696 16.158 1.00 39.41 86 THR A O 1
ATOM 713 N N . ALA A 1 87 ? 25.752 -3.536 16.705 1.00 40.59 87 ALA A N 1
ATOM 714 C CA . ALA A 1 87 ? 24.562 -2.919 17.342 1.00 40.59 87 ALA A CA 1
ATOM 715 C C . ALA A 1 87 ? 23.355 -3.877 17.376 1.00 40.59 87 ALA A C 1
ATOM 717 O O . ALA A 1 87 ? 22.334 -3.687 16.718 1.00 40.59 87 AL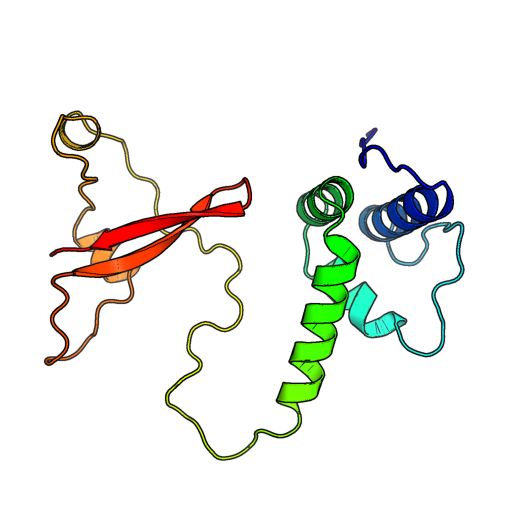A A O 1
ATOM 718 N N . PHE A 1 88 ? 23.456 -4.880 18.238 1.00 40.97 88 PHE A N 1
ATOM 719 C CA . PHE A 1 88 ? 22.446 -5.877 18.602 1.00 40.97 88 PHE A CA 1
ATOM 720 C C . PHE A 1 88 ? 21.191 -5.315 19.332 1.00 40.97 88 PHE A C 1
ATOM 722 O O . PHE A 1 88 ? 20.511 -6.059 20.029 1.00 40.97 88 PHE A O 1
ATOM 729 N N . VAL A 1 89 ? 20.857 -4.014 19.251 1.00 40.59 89 VAL A N 1
ATOM 730 C CA . VAL A 1 89 ? 19.848 -3.424 20.174 1.00 40.59 89 VAL A CA 1
ATOM 731 C C . VAL A 1 89 ? 18.794 -2.494 19.539 1.00 40.59 89 VAL A C 1
ATOM 733 O O . VAL A 1 89 ? 17.823 -2.162 20.211 1.00 40.59 89 VAL A O 1
ATOM 736 N N . THR A 1 90 ? 18.861 -2.136 18.248 1.00 37.78 90 THR A N 1
ATOM 737 C CA . THR A 1 90 ? 17.916 -1.122 17.693 1.00 37.78 90 THR A CA 1
ATOM 738 C C . THR A 1 90 ? 17.217 -1.505 16.379 1.00 37.78 90 THR A C 1
ATOM 740 O O . THR A 1 90 ? 16.430 -0.725 15.853 1.00 37.78 90 THR A O 1
ATOM 743 N N . ALA A 1 91 ? 17.420 -2.712 15.846 1.00 34.28 91 ALA A N 1
ATOM 744 C CA . ALA A 1 91 ? 16.892 -3.101 14.533 1.00 34.28 91 ALA A CA 1
ATOM 745 C C . ALA A 1 91 ? 16.082 -4.408 14.591 1.00 34.28 91 ALA A C 1
ATOM 747 O O . ALA A 1 91 ? 16.536 -5.446 14.130 1.00 34.28 91 ALA A O 1
ATOM 748 N N . VAL A 1 92 ? 14.876 -4.374 15.169 1.00 38.06 92 VAL A N 1
ATOM 749 C CA . VAL A 1 92 ? 13.935 -5.523 15.137 1.00 38.06 92 VAL A CA 1
ATOM 750 C C . VAL A 1 92 ? 12.692 -5.245 14.281 1.00 38.06 92 VAL A C 1
ATOM 752 O O . VAL A 1 92 ? 11.806 -6.082 14.158 1.00 38.06 92 VAL A O 1
ATOM 755 N N . THR A 1 93 ? 12.623 -4.117 13.577 1.00 41.72 93 THR A N 1
ATOM 756 C CA . THR A 1 93 ? 11.559 -3.897 12.581 1.00 41.72 93 THR A CA 1
ATOM 757 C C . THR A 1 93 ? 12.148 -3.489 11.239 1.00 41.72 93 THR A C 1
ATOM 759 O O . THR A 1 93 ? 11.810 -2.451 10.679 1.00 41.72 93 THR A O 1
ATOM 762 N N . GLY A 1 94 ? 13.075 -4.309 10.745 1.00 39.38 94 GLY A N 1
ATOM 763 C CA . GLY A 1 94 ? 13.362 -4.385 9.319 1.00 39.38 94 GLY A CA 1
ATOM 764 C C . GLY A 1 94 ? 12.262 -5.200 8.644 1.00 39.38 94 GLY A C 1
ATOM 765 O O . GLY A 1 94 ? 11.870 -6.236 9.171 1.00 39.38 94 GLY A O 1
ATOM 766 N N . PHE A 1 95 ? 11.759 -4.688 7.520 1.00 38.06 95 PHE A N 1
ATOM 767 C CA . PHE A 1 95 ? 10.936 -5.386 6.526 1.00 38.06 95 PHE A CA 1
ATOM 768 C C . PHE A 1 95 ? 9.920 -6.387 7.086 1.00 38.06 95 PHE A C 1
ATOM 770 O O . PHE A 1 95 ? 10.188 -7.584 7.157 1.00 38.06 95 PHE A O 1
ATOM 777 N N . LYS A 1 96 ? 8.711 -5.923 7.395 1.00 43.19 96 LYS A N 1
ATOM 778 C CA . LYS A 1 96 ? 7.575 -6.836 7.472 1.00 43.19 96 LYS A CA 1
ATOM 779 C C . LYS A 1 96 ? 6.644 -6.530 6.315 1.00 43.19 96 LYS A C 1
ATOM 781 O O . LYS A 1 96 ? 5.956 -5.516 6.326 1.00 43.19 96 LYS A O 1
ATOM 786 N N . SER A 1 97 ? 6.647 -7.421 5.323 1.00 48.66 97 SER A N 1
ATOM 787 C CA . SER A 1 97 ? 5.420 -7.752 4.602 1.00 48.66 97 SER A CA 1
ATOM 788 C C . SER A 1 97 ? 4.281 -7.782 5.620 1.00 48.66 97 SER A C 1
ATOM 790 O O . SER A 1 97 ? 4.472 -8.330 6.708 1.00 48.66 97 SER A O 1
ATOM 792 N N . ALA A 1 98 ? 3.153 -7.132 5.323 1.00 59.00 98 ALA A N 1
ATOM 793 C CA . ALA A 1 98 ? 2.023 -7.064 6.242 1.00 59.00 98 ALA A CA 1
ATOM 794 C C . ALA A 1 98 ? 1.702 -8.478 6.759 1.00 59.00 98 ALA A C 1
ATOM 796 O O . ALA A 1 98 ? 1.258 -9.351 6.014 1.00 59.00 98 ALA A O 1
ATOM 797 N N . GLU A 1 99 ? 2.037 -8.736 8.023 1.00 65.44 99 GLU A N 1
ATOM 798 C CA . GLU A 1 99 ? 1.895 -10.056 8.621 1.00 65.44 99 GLU A CA 1
ATOM 799 C C . GLU A 1 99 ? 0.439 -10.184 9.051 1.00 65.44 99 GLU A C 1
ATOM 801 O O . GLU A 1 99 ? -0.040 -9.413 9.885 1.00 65.44 99 GLU A O 1
ATOM 806 N N . PHE A 1 100 ? -0.289 -11.132 8.461 1.00 70.62 100 PHE A N 1
ATOM 807 C CA . PHE A 1 100 ? -1.642 -11.426 8.909 1.00 70.62 100 PHE A CA 1
ATOM 808 C C . PHE A 1 100 ? -1.594 -11.865 10.378 1.00 70.62 100 PHE A C 1
ATOM 810 O O . PHE A 1 100 ? -1.016 -12.900 10.709 1.00 70.62 100 PHE A O 1
ATOM 817 N N . LEU A 1 101 ? -2.194 -11.065 11.262 1.00 78.12 101 LEU A N 1
ATOM 818 C CA . LEU A 1 101 ? -2.211 -11.336 12.698 1.00 78.12 101 LEU A CA 1
ATOM 819 C C . LEU A 1 101 ? -3.310 -12.352 13.008 1.00 78.12 101 LEU A C 1
ATOM 821 O O . LEU A 1 101 ? -3.032 -13.506 13.305 1.00 78.12 101 LEU A O 1
ATOM 825 N N . PHE A 1 102 ? -4.573 -11.945 12.917 1.00 81.88 102 PHE A N 1
ATOM 826 C CA . PHE A 1 102 ? -5.716 -12.823 13.145 1.00 81.88 102 PHE A CA 1
ATOM 827 C C . PHE A 1 102 ? -6.996 -12.190 12.601 1.00 81.88 102 PHE A C 1
ATOM 829 O O . PHE A 1 102 ? -7.120 -10.968 12.522 1.00 81.88 102 PHE A O 1
ATOM 836 N N . GLU A 1 103 ? -7.984 -13.030 12.312 1.00 81.38 103 GLU A N 1
ATOM 837 C CA . GLU A 1 103 ? -9.359 -12.600 12.080 1.00 81.38 103 GLU A CA 1
ATOM 838 C C . GLU A 1 103 ? -10.164 -12.738 13.376 1.00 81.38 103 GLU A C 1
ATOM 840 O O . GLU A 1 103 ? -10.026 -13.711 14.125 1.00 81.38 103 GLU A O 1
ATOM 845 N N . LYS A 1 104 ? -11.010 -11.747 13.662 1.00 83.19 104 LYS A N 1
ATOM 846 C CA . LYS A 1 104 ? -11.937 -11.770 14.794 1.00 83.19 104 LYS A CA 1
ATOM 847 C C . LYS A 1 104 ? -13.296 -11.224 14.368 1.00 83.19 104 LYS A C 1
ATOM 849 O O . LYS A 1 104 ? -13.377 -10.159 13.765 1.00 83.19 104 LYS A O 1
ATOM 854 N N . ALA A 1 105 ? -14.361 -11.897 14.804 1.00 85.38 105 ALA A N 1
ATOM 855 C CA . ALA A 1 105 ? -15.714 -11.365 14.727 1.00 85.38 105 ALA A CA 1
ATOM 856 C C . ALA A 1 105 ? -15.873 -10.130 15.634 1.00 85.38 105 ALA A C 1
ATOM 858 O O . ALA A 1 105 ? -15.556 -10.164 16.829 1.00 85.38 105 ALA A O 1
ATOM 859 N N . VAL A 1 106 ? -16.378 -9.040 15.059 1.00 83.31 106 VAL A N 1
ATOM 860 C CA . VAL A 1 106 ? -16.681 -7.805 15.788 1.00 83.31 106 VAL A CA 1
ATOM 861 C C . VAL A 1 106 ? -17.908 -8.034 16.668 1.00 83.31 106 VAL A C 1
ATOM 863 O O . VAL A 1 106 ? -18.943 -8.514 16.210 1.00 83.31 106 VAL A O 1
ATOM 866 N N . THR A 1 107 ? -17.795 -7.688 17.946 1.00 87.25 107 THR A N 1
ATOM 867 C CA . THR A 1 107 ? -18.873 -7.808 18.933 1.00 87.25 107 THR A CA 1
ATOM 868 C C . THR A 1 107 ? -19.491 -6.438 19.234 1.00 87.25 107 THR A C 1
ATOM 870 O O . THR A 1 107 ? -18.840 -5.413 19.017 1.00 87.25 107 THR A O 1
ATOM 873 N N . PRO A 1 108 ? -20.713 -6.366 19.800 1.00 85.31 108 PRO A N 1
ATOM 874 C CA . PRO A 1 108 ? -21.318 -5.090 20.202 1.00 85.31 108 PRO A CA 1
ATOM 875 C C . PRO A 1 108 ? -20.446 -4.253 21.154 1.00 85.31 108 PRO A C 1
ATOM 877 O O . PRO A 1 108 ? -20.541 -3.028 21.168 1.00 85.31 108 PRO A O 1
ATOM 880 N N . SER 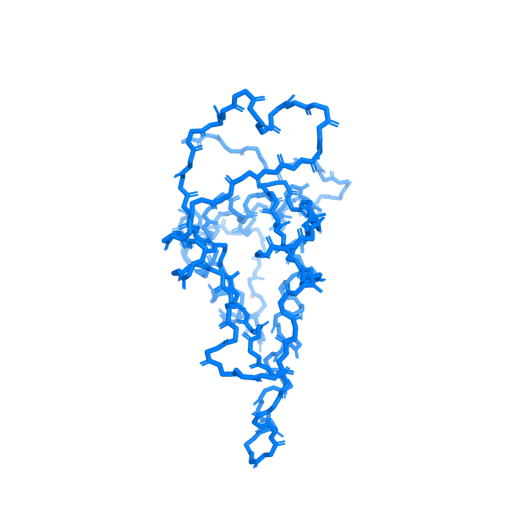A 1 109 ? -19.571 -4.898 21.932 1.00 83.00 109 SER A N 1
ATOM 881 C CA . SER A 1 109 ? -18.614 -4.228 22.818 1.00 83.00 109 SER A CA 1
ATOM 882 C C . SER A 1 109 ? -17.509 -3.474 22.070 1.00 83.00 109 SER A C 1
ATOM 884 O O . SER A 1 109 ? -16.983 -2.505 22.612 1.00 83.00 109 SER A O 1
ATOM 886 N N . ASP A 1 110 ? -17.181 -3.888 20.843 1.00 85.25 110 ASP A N 1
ATOM 887 C CA . ASP A 1 110 ? -16.128 -3.287 20.015 1.00 85.25 110 ASP A CA 1
ATOM 888 C C . ASP A 1 110 ? -16.617 -2.023 19.284 1.00 85.25 110 ASP A C 1
ATOM 890 O O . ASP A 1 110 ? -15.874 -1.060 19.115 1.00 85.25 110 ASP A O 1
ATOM 894 N N . VAL A 1 111 ? -17.892 -2.007 18.884 1.00 81.56 111 VAL A N 1
ATOM 895 C CA . VAL A 1 111 ? -18.550 -0.867 18.208 1.00 81.56 111 VAL A CA 1
ATOM 896 C C . VAL A 1 111 ? -19.320 0.040 19.175 1.00 81.56 111 VAL A C 1
ATOM 898 O O . VAL A 1 111 ? -20.074 0.921 18.764 1.00 81.56 111 VAL A O 1
ATOM 901 N N . GLY A 1 112 ? -19.160 -0.186 20.480 1.00 78.19 112 GLY A N 1
ATOM 902 C CA . GLY A 1 112 ? -19.784 0.615 21.525 1.00 78.19 112 GLY A CA 1
ATOM 903 C C . GLY A 1 112 ? -19.121 1.986 21.710 1.00 78.19 112 GLY A C 1
ATOM 904 O O . GLY A 1 112 ? -18.153 2.354 21.055 1.00 78.19 112 GLY A O 1
ATOM 905 N N . LYS A 1 113 ? -19.596 2.748 22.699 1.00 86.00 113 LYS A N 1
ATOM 906 C CA . LYS A 1 113 ? -19.112 4.116 22.992 1.00 86.00 113 LYS A CA 1
ATOM 907 C C . LYS A 1 113 ? -17.688 4.192 23.565 1.00 86.00 113 LYS A C 1
ATOM 909 O O . LYS A 1 113 ? -17.220 5.278 23.891 1.00 86.00 113 LYS A O 1
ATOM 914 N N . LEU A 1 114 ? -17.022 3.055 23.760 1.00 75.62 114 LEU A N 1
ATOM 915 C CA . LEU A 1 114 ? -15.800 2.958 24.558 1.00 75.62 114 LEU A CA 1
ATOM 916 C C . LEU A 1 114 ? -14.508 2.995 23.725 1.00 75.62 114 LEU A C 1
ATOM 918 O O . LEU A 1 114 ? -13.438 2.770 24.293 1.00 75.62 114 LEU A O 1
ATOM 922 N N . ASN A 1 115 ? -14.614 3.290 22.418 1.00 82.31 115 ASN A N 1
ATOM 923 C CA . ASN A 1 115 ? -13.504 3.455 21.465 1.00 82.31 115 ASN A CA 1
ATOM 924 C C . ASN A 1 115 ? -12.392 2.415 21.668 1.00 82.31 115 ASN A C 1
ATOM 926 O O . ASN A 1 115 ? -11.210 2.751 21.752 1.00 82.31 115 ASN A O 1
ATOM 930 N N . ARG A 1 116 ? -12.785 1.147 21.824 1.00 87.12 116 ARG A N 1
ATOM 931 C CA . ARG A 1 116 ? -11.861 0.048 22.098 1.00 87.12 116 ARG A CA 1
ATOM 932 C C . ARG A 1 116 ? -12.271 -1.203 21.357 1.00 87.12 116 ARG A C 1
ATOM 934 O O . ARG A 1 116 ? -13.452 -1.492 21.225 1.00 87.12 116 ARG A O 1
ATOM 941 N N . LEU A 1 117 ? -11.258 -1.962 20.974 1.00 87.50 117 LEU A N 1
ATOM 942 C CA . LEU A 1 117 ? -11.385 -3.290 20.407 1.00 87.50 117 LEU A CA 1
ATOM 943 C C . LEU A 1 117 ? -10.879 -4.295 21.443 1.00 87.50 117 LEU A C 1
ATOM 945 O O . LEU A 1 117 ? -9.760 -4.167 21.943 1.00 87.50 117 LEU A O 1
ATOM 949 N N . VAL A 1 118 ? -11.697 -5.282 21.787 1.00 87.69 118 VAL A N 1
ATOM 950 C CA . VAL A 1 118 ? -11.312 -6.349 22.715 1.00 87.69 118 VAL A CA 1
ATOM 951 C C . VAL A 1 118 ? -10.602 -7.447 21.930 1.00 87.69 118 VAL A C 1
ATOM 953 O O . VAL A 1 118 ? -11.192 -8.033 21.023 1.00 87.69 118 VAL A O 1
ATOM 956 N N . ILE A 1 119 ? -9.349 -7.748 22.275 1.00 87.69 119 ILE A N 1
ATOM 957 C CA . ILE A 1 119 ? -8.573 -8.824 21.643 1.00 87.69 119 ILE A CA 1
ATOM 958 C C . ILE A 1 119 ? -8.533 -10.049 22.568 1.00 87.69 119 ILE A C 1
ATOM 960 O O . ILE A 1 119 ? -8.168 -9.905 23.735 1.00 87.69 119 ILE A O 1
ATOM 964 N N . PRO A 1 120 ? -8.900 -11.256 22.088 1.00 84.69 120 PRO A N 1
ATOM 965 C CA . PRO A 1 120 ? -8.763 -12.485 22.856 1.00 84.69 120 PRO A CA 1
ATOM 966 C C . PRO A 1 120 ? -7.320 -12.696 23.313 1.00 84.69 120 PRO A C 1
ATOM 968 O O . PRO A 1 120 ? -6.389 -12.592 22.515 1.00 84.69 120 PRO A O 1
ATOM 971 N N . LYS A 1 121 ? -7.143 -13.049 24.589 1.00 83.69 121 LYS A N 1
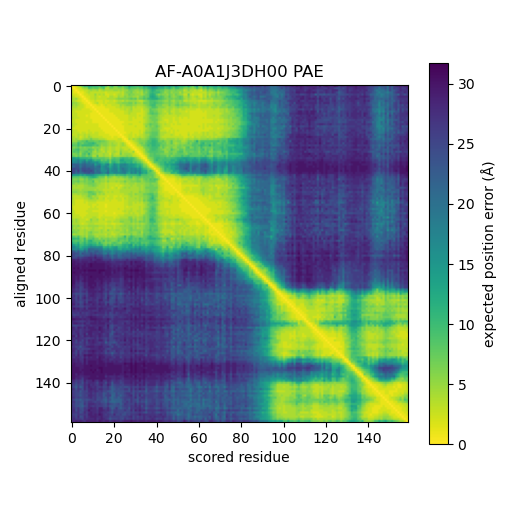ATOM 972 C CA . LYS A 1 121 ? -5.826 -13.194 25.224 1.00 83.69 121 LYS A CA 1
ATOM 973 C C . LYS A 1 121 ? -4.858 -14.078 24.425 1.00 83.69 121 LYS A C 1
ATOM 975 O O . LYS A 1 121 ? -3.735 -13.663 24.172 1.00 83.69 121 LYS A O 1
ATOM 980 N N . HIS A 1 122 ? -5.319 -15.244 23.971 1.00 81.62 122 HIS A N 1
ATOM 981 C CA . HIS A 1 122 ? -4.496 -16.185 23.203 1.00 81.62 122 HIS A CA 1
ATOM 982 C C . HIS A 1 122 ? -3.983 -15.596 21.876 1.00 81.62 122 HIS A C 1
ATOM 984 O O . HIS A 1 122 ? -2.880 -15.928 21.453 1.00 81.62 122 HIS A O 1
ATOM 990 N N . GLN A 1 123 ? -4.753 -14.706 21.233 1.00 83.62 123 GLN A N 1
ATOM 991 C CA . GLN A 1 123 ? -4.306 -14.021 20.018 1.00 83.62 123 GLN A CA 1
ATOM 992 C C . GLN A 1 123 ? -3.285 -12.937 20.341 1.00 83.62 123 GLN A C 1
ATOM 994 O O . GLN A 1 123 ? -2.264 -12.839 19.668 1.00 83.62 123 GLN A O 1
ATOM 999 N N . ALA A 1 124 ? -3.530 -12.149 21.391 1.00 83.12 124 ALA A N 1
ATOM 1000 C CA . ALA A 1 124 ? -2.603 -11.102 21.805 1.00 83.12 124 ALA A CA 1
ATOM 1001 C C . ALA A 1 124 ? -1.224 -11.674 22.175 1.00 83.12 124 ALA A C 1
ATOM 1003 O O . ALA A 1 124 ? -0.209 -11.121 21.768 1.00 83.12 124 ALA A O 1
ATOM 1004 N N . GLU A 1 125 ? -1.184 -12.805 22.885 1.00 80.19 125 GLU A N 1
ATOM 1005 C CA . GLU A 1 125 ? 0.064 -13.473 23.281 1.00 80.19 125 GLU A CA 1
ATOM 1006 C C . GLU A 1 125 ? 0.855 -14.049 22.107 1.00 80.19 125 GLU A C 1
ATOM 1008 O O . GLU A 1 125 ? 2.081 -14.091 22.159 1.00 80.19 125 GLU A O 1
ATOM 1013 N N . LYS A 1 126 ? 0.168 -14.479 21.048 1.00 79.12 126 LYS A N 1
ATOM 1014 C CA . LYS A 1 126 ? 0.803 -15.069 19.869 1.00 79.12 126 LYS A CA 1
ATOM 1015 C C . LYS A 1 126 ? 1.264 -14.024 18.853 1.00 79.12 126 LYS A C 1
ATOM 1017 O O . LYS A 1 126 ? 2.284 -14.222 18.202 1.00 79.12 126 LYS A O 1
ATOM 1022 N N . HIS A 1 127 ? 0.492 -12.953 18.690 1.00 76.56 127 HIS A N 1
ATOM 1023 C CA . HIS A 1 127 ? 0.618 -12.047 17.549 1.00 76.56 127 HIS A CA 1
ATOM 1024 C C . HIS A 1 127 ? 1.146 -10.658 17.905 1.00 76.56 127 HIS A C 1
ATOM 1026 O O . HIS A 1 127 ? 1.668 -9.970 17.030 1.00 76.56 127 HIS A O 1
ATOM 1032 N N . PHE A 1 128 ? 1.040 -10.220 19.162 1.00 80.75 128 PHE A N 1
ATOM 1033 C CA . PHE A 1 128 ? 1.612 -8.942 19.573 1.00 80.75 128 PHE A CA 1
ATOM 1034 C C . PHE A 1 128 ? 2.973 -9.135 20.235 1.00 80.75 128 PHE A C 1
ATOM 1036 O O . PHE A 1 128 ? 3.187 -10.131 20.927 1.00 80.75 128 PHE A O 1
ATOM 1043 N N . PRO A 1 129 ? 3.901 -8.180 20.049 1.00 68.44 129 PRO A N 1
ATOM 1044 C CA . PRO A 1 129 ? 5.208 -8.213 20.687 1.00 68.44 129 PRO A CA 1
ATOM 1045 C C . PRO A 1 129 ? 5.050 -7.951 22.191 1.00 68.44 129 PRO A C 1
ATOM 1047 O O . PRO A 1 129 ? 5.254 -6.840 22.677 1.00 68.44 129 PRO A O 1
ATOM 1050 N N . LEU A 1 130 ? 4.637 -8.971 22.942 1.00 64.25 130 LEU A N 1
ATOM 1051 C CA . LEU A 1 130 ? 4.606 -8.922 24.395 1.00 64.25 130 LEU A CA 1
ATOM 1052 C C . LEU A 1 130 ? 6.027 -9.181 24.917 1.00 64.25 130 LEU A C 1
ATOM 1054 O O . LEU A 1 130 ? 6.653 -10.167 24.521 1.00 64.25 130 LEU A O 1
ATOM 1058 N N . PRO A 1 131 ? 6.570 -8.329 25.803 1.00 57.72 131 PRO A N 1
ATOM 1059 C CA . PRO A 1 131 ? 7.860 -8.593 26.416 1.00 57.72 131 PRO A CA 1
ATOM 1060 C C . PRO A 1 131 ? 7.758 -9.864 27.268 1.00 57.72 131 PRO A C 1
ATOM 1062 O O . PRO A 1 131 ? 7.041 -9.899 28.265 1.00 57.72 131 PRO A O 1
ATOM 1065 N N . LEU A 1 132 ? 8.510 -10.900 26.886 1.00 53.62 132 LEU A N 1
ATOM 1066 C CA . LEU A 1 132 ? 8.572 -12.197 27.574 1.00 53.62 132 LEU A CA 1
ATOM 1067 C C . LEU A 1 132 ? 9.169 -12.116 28.996 1.00 53.62 132 LEU A C 1
ATOM 1069 O O . LEU A 1 132 ? 9.221 -13.125 29.691 1.00 53.62 132 LEU A O 1
ATOM 1073 N N . SER A 1 133 ? 9.639 -10.944 29.446 1.00 47.22 133 SER A N 1
ATOM 1074 C CA . SER A 1 133 ? 10.325 -10.807 30.732 1.00 47.22 133 SER A CA 1
ATOM 1075 C C . SER A 1 133 ? 10.195 -9.405 31.351 1.00 47.22 133 SER A C 1
ATOM 1077 O O . SER A 1 133 ? 10.847 -8.439 30.959 1.00 47.22 133 SER A O 1
ATOM 1079 N N . GLY A 1 134 ? 9.322 -9.300 32.352 1.00 50.41 134 GLY A N 1
ATOM 1080 C CA . GLY A 1 134 ? 9.676 -8.773 33.673 1.00 50.41 134 GLY A CA 1
ATOM 1081 C C . GLY A 1 134 ? 9.853 -7.275 33.942 1.00 50.41 134 GLY A C 1
ATOM 1082 O O . GLY A 1 134 ? 9.807 -6.941 35.118 1.00 50.41 134 GLY A O 1
ATOM 1083 N N . ASN A 1 135 ? 10.044 -6.359 32.980 1.00 46.75 135 ASN A N 1
ATOM 1084 C CA . ASN A 1 135 ? 10.356 -4.965 33.382 1.00 46.75 135 ASN A CA 1
ATOM 1085 C C . ASN A 1 135 ? 9.880 -3.812 32.485 1.00 46.75 135 ASN A C 1
ATOM 1087 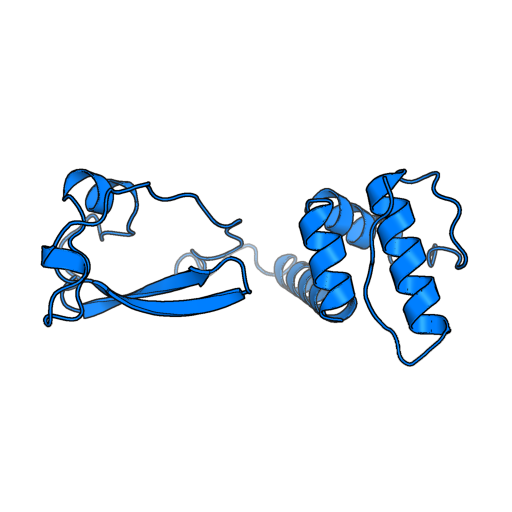O O . ASN A 1 135 ? 10.153 -2.654 32.798 1.00 46.75 135 ASN A O 1
ATOM 1091 N N . VAL A 1 136 ? 9.123 -4.075 31.416 1.00 51.44 136 VAL A N 1
ATOM 1092 C CA . VAL A 1 136 ? 8.489 -3.003 30.629 1.00 51.44 136 VAL A CA 1
ATOM 1093 C C . VAL A 1 136 ? 6.986 -3.085 30.821 1.00 51.44 136 VAL A C 1
ATOM 1095 O O . VAL A 1 136 ? 6.347 -4.060 30.431 1.00 51.44 136 VAL A O 1
ATOM 1098 N N . SER A 1 137 ? 6.420 -2.065 31.463 1.00 53.22 137 SER A N 1
ATOM 1099 C CA . SER A 1 137 ? 4.977 -1.943 31.645 1.00 53.22 137 SER A CA 1
ATOM 1100 C C . SER A 1 137 ? 4.281 -1.997 30.280 1.00 53.22 137 SER A C 1
ATOM 1102 O O . SER A 1 137 ? 4.376 -1.060 29.492 1.00 53.22 137 SER A O 1
ATOM 1104 N N . VAL A 1 138 ? 3.552 -3.083 30.002 1.00 57.09 138 VAL A N 1
ATOM 1105 C CA . VAL A 1 138 ? 2.693 -3.229 28.806 1.00 57.09 138 VAL A CA 1
ATOM 1106 C C . VAL A 1 138 ? 1.531 -2.230 28.798 1.00 57.09 138 VAL A C 1
ATOM 1108 O O . VAL A 1 138 ? 0.819 -2.091 27.803 1.00 57.09 138 VAL A O 1
ATOM 1111 N N . LYS A 1 139 ? 1.333 -1.511 29.911 1.00 59.06 139 LYS A N 1
ATOM 1112 C CA . LYS A 1 139 ? 0.320 -0.475 30.067 1.00 59.06 139 LYS A CA 1
ATOM 1113 C C . LYS A 1 139 ? 0.688 0.730 29.207 1.00 59.06 139 LYS A C 1
ATOM 1115 O O . LYS A 1 139 ? 1.447 1.602 29.619 1.00 59.06 139 LYS A O 1
ATOM 1120 N N . GLY A 1 140 ? 0.081 0.801 28.028 1.00 63.75 140 GLY A N 1
ATOM 1121 C CA . GLY A 1 140 ? 0.221 1.941 27.134 1.00 63.75 140 GLY A CA 1
ATOM 1122 C C . GLY A 1 140 ? 1.173 1.725 25.965 1.00 63.75 140 GLY A C 1
ATOM 1123 O O . GLY A 1 140 ? 1.548 2.721 25.349 1.00 63.75 140 GLY A O 1
ATOM 1124 N N . MET A 1 141 ? 1.517 0.473 25.642 1.00 76.62 141 MET A N 1
ATOM 1125 C CA . MET A 1 141 ? 2.240 0.142 24.413 1.00 76.62 141 MET A CA 1
ATOM 1126 C C . MET A 1 141 ? 1.463 0.661 23.196 1.00 76.62 141 MET A C 1
ATOM 1128 O O . MET A 1 141 ? 0.250 0.472 23.103 1.00 76.62 141 MET A O 1
ATOM 1132 N N . LEU A 1 142 ? 2.152 1.345 22.284 1.00 80.94 142 LEU A N 1
ATOM 1133 C CA . LEU A 1 142 ? 1.550 1.867 21.063 1.00 80.94 142 LEU A CA 1
ATOM 1134 C C . LEU A 1 142 ? 1.810 0.883 19.924 1.00 80.94 142 LEU A C 1
ATOM 1136 O O . LEU A 1 142 ? 2.960 0.608 19.593 1.00 80.94 142 LEU A O 1
ATOM 1140 N N . LEU A 1 143 ? 0.738 0.352 19.351 1.00 82.75 143 LEU A N 1
ATOM 1141 C CA . LEU A 1 143 ? 0.777 -0.519 18.186 1.00 82.75 143 LEU A CA 1
ATOM 1142 C C . LEU A 1 143 ? 0.434 0.302 16.946 1.00 82.75 143 LEU A C 1
ATOM 1144 O O . LEU A 1 143 ? -0.512 1.092 16.969 1.00 82.75 143 LEU A O 1
ATOM 1148 N N . ASN A 1 144 ? 1.198 0.100 15.877 1.00 82.50 144 ASN A N 1
ATOM 1149 C CA . ASN A 1 144 ? 0.959 0.715 14.579 1.00 82.50 144 ASN A CA 1
ATOM 1150 C C . ASN A 1 144 ? 0.475 -0.373 13.622 1.00 82.50 144 ASN A C 1
ATOM 1152 O O . ASN A 1 144 ? 1.148 -1.390 13.472 1.00 82.50 144 ASN A O 1
ATOM 1156 N N . PHE A 1 145 ? -0.666 -0.143 12.983 1.00 82.62 145 PHE A N 1
ATOM 1157 C CA . PHE A 1 145 ? -1.182 -0.995 11.917 1.00 82.62 145 PHE A CA 1
ATO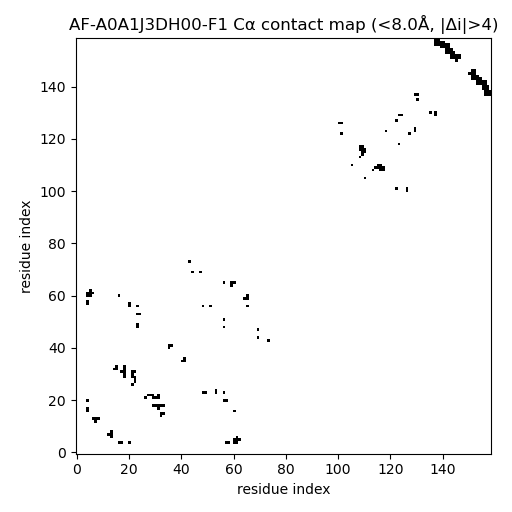M 1158 C C . PHE A 1 145 ? -1.396 -0.150 10.678 1.00 82.62 145 PHE A C 1
ATOM 1160 O O . PHE A 1 145 ? -1.820 0.997 10.780 1.00 82.62 145 PHE A O 1
ATOM 1167 N N . GLU A 1 146 ? -1.106 -0.712 9.523 1.00 80.88 146 GLU A N 1
ATOM 1168 C CA . GLU A 1 146 ? -1.356 -0.087 8.235 1.00 80.88 146 GLU A CA 1
ATOM 1169 C C . GLU A 1 146 ? -2.585 -0.753 7.620 1.00 80.88 146 GLU A C 1
ATOM 1171 O O . GLU A 1 146 ? -2.737 -1.970 7.732 1.00 80.88 146 GLU A O 1
ATOM 1176 N N . ASP A 1 147 ? -3.504 0.037 7.066 1.00 78.12 147 ASP A N 1
ATOM 1177 C CA . ASP A 1 147 ? -4.606 -0.514 6.276 1.00 78.12 147 ASP A CA 1
ATOM 1178 C C . ASP A 1 147 ? -4.192 -0.757 4.820 1.00 78.12 147 ASP A C 1
ATOM 1180 O O . ASP A 1 147 ? -3.131 -0.321 4.380 1.00 78.12 147 ASP A O 1
ATOM 1184 N N . ASP A 1 148 ? -5.065 -1.404 4.049 1.00 73.81 148 ASP A N 1
ATOM 1185 C CA . ASP A 1 148 ? -4.832 -1.709 2.630 1.00 73.81 148 ASP A CA 1
ATOM 1186 C C . ASP A 1 148 ? -4.601 -0.451 1.763 1.00 73.81 148 ASP A C 1
ATOM 1188 O O . ASP A 1 148 ? -4.104 -0.537 0.641 1.00 73.81 148 ASP A O 1
ATOM 1192 N N . ASN A 1 149 ? -4.944 0.741 2.268 1.00 63.22 149 ASN A N 1
ATOM 1193 C CA . ASN A 1 149 ? -4.714 2.008 1.577 1.00 63.22 149 ASN A CA 1
ATOM 1194 C C . ASN A 1 149 ? -3.355 2.639 1.925 1.00 63.22 149 ASN A C 1
ATOM 1196 O O . ASN A 1 149 ? -2.980 3.643 1.310 1.00 63.22 149 ASN A O 1
ATOM 1200 N N . GLY A 1 150 ? -2.606 2.066 2.867 1.00 72.50 150 GLY A N 1
ATOM 1201 C CA . GLY A 1 150 ? -1.343 2.593 3.379 1.00 72.50 150 GLY A CA 1
ATOM 1202 C C . GLY A 1 150 ? -1.504 3.585 4.535 1.00 72.50 150 GLY A C 1
ATOM 1203 O O . GLY A 1 150 ? -0.560 4.280 4.917 1.00 72.50 150 GLY A O 1
ATOM 1204 N N . LYS A 1 151 ? -2.710 3.728 5.098 1.00 75.81 151 LYS A N 1
ATOM 1205 C CA . LYS A 1 151 ? -2.942 4.629 6.227 1.00 75.81 151 LYS A CA 1
ATOM 1206 C C . LYS A 1 151 ? -2.533 3.941 7.522 1.00 75.81 151 LYS A C 1
ATOM 1208 O O . LYS A 1 151 ? -3.033 2.873 7.867 1.00 75.81 151 LYS A O 1
ATOM 1213 N N . VAL A 1 152 ? -1.686 4.620 8.291 1.00 81.31 152 VAL A N 1
ATOM 1214 C CA . VAL A 1 152 ? -1.232 4.136 9.597 1.00 81.31 152 VAL A CA 1
ATOM 1215 C C . VAL A 1 152 ? -2.224 4.510 10.700 1.00 81.31 152 VAL A C 1
ATOM 1217 O O . VAL A 1 152 ? -2.518 5.682 10.950 1.00 81.31 152 VAL A O 1
ATOM 1220 N N . TRP A 1 153 ? -2.682 3.496 11.419 1.00 82.50 153 TRP A N 1
ATOM 1221 C CA . TRP A 1 153 ? -3.548 3.559 12.583 1.00 82.50 153 TRP A CA 1
ATOM 1222 C C . TRP A 1 153 ? -2.753 3.223 13.842 1.00 82.50 153 TRP A C 1
ATOM 1224 O O . TRP A 1 153 ? -2.039 2.222 13.900 1.00 82.50 153 TRP A O 1
ATOM 1234 N N . ARG A 1 154 ? -2.884 4.062 14.874 1.00 86.00 154 ARG A N 1
ATOM 1235 C CA . ARG A 1 154 ? -2.158 3.902 16.139 1.00 86.00 154 ARG A CA 1
ATOM 1236 C C . ARG A 1 154 ? -3.121 3.518 17.248 1.00 86.00 154 ARG A C 1
ATOM 1238 O O . ARG A 1 154 ? -4.037 4.278 17.558 1.00 86.00 154 ARG A O 1
ATOM 1245 N N . PHE A 1 155 ? -2.887 2.374 17.876 1.00 85.38 155 PHE A N 1
ATOM 1246 C CA . PHE A 1 155 ? -3.713 1.868 18.965 1.00 85.38 155 PHE A CA 1
ATOM 1247 C C . PHE A 1 155 ? -2.904 1.768 20.243 1.00 85.38 155 PHE A C 1
ATOM 1249 O O . PHE A 1 155 ? -1.763 1.312 20.252 1.00 85.38 155 PHE A O 1
ATOM 1256 N N . ARG A 1 156 ? -3.522 2.169 21.351 1.00 84.06 156 ARG A 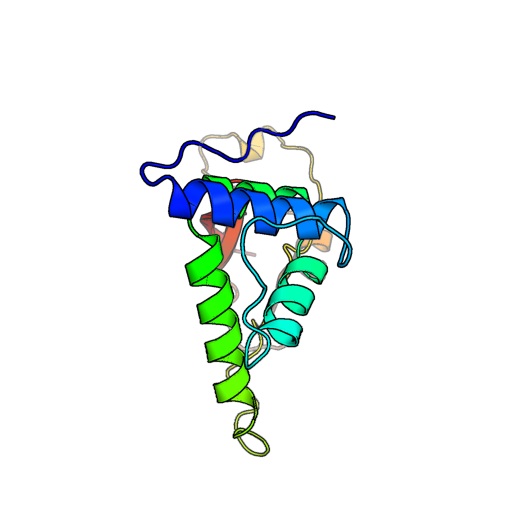N 1
ATOM 1257 C CA . ARG A 1 156 ? -2.969 1.917 22.675 1.00 84.06 156 ARG A CA 1
ATOM 1258 C C . ARG A 1 156 ? -3.380 0.518 23.113 1.00 84.06 156 ARG A C 1
ATOM 1260 O O . ARG A 1 156 ? -4.560 0.271 23.346 1.00 84.06 156 ARG A O 1
ATOM 1267 N N . TYR A 1 157 ? -2.403 -0.360 23.259 1.00 83.56 157 TYR A N 1
ATOM 1268 C CA . TYR A 1 157 ? -2.585 -1.669 23.856 1.00 83.56 157 TYR A CA 1
ATOM 1269 C C . TYR A 1 157 ? -2.529 -1.565 25.385 1.00 83.56 157 TYR A C 1
ATOM 1271 O O . TYR A 1 157 ? -1.668 -0.894 25.968 1.00 83.56 157 TYR A O 1
ATOM 1279 N N . SER A 1 158 ? -3.492 -2.210 26.033 1.00 78.88 158 SER A N 1
ATOM 1280 C CA . SER A 1 158 ? -3.564 -2.360 27.481 1.00 78.88 158 SER A CA 1
ATOM 1281 C C . SER A 1 158 ? -4.050 -3.766 27.793 1.00 78.88 158 SER A C 1
ATOM 1283 O O . SER A 1 158 ? -5.112 -4.153 27.300 1.00 78.88 158 SER A O 1
ATOM 1285 N N . TYR A 1 159 ? -3.271 -4.482 28.598 1.00 73.19 159 TYR A N 1
ATOM 1286 C CA . TYR A 1 159 ? -3.625 -5.779 29.166 1.00 73.19 159 TYR A CA 1
ATOM 1287 C C . TYR A 1 159 ? -4.333 -5.596 30.512 1.00 73.19 159 TYR A C 1
ATOM 1289 O O . TYR A 1 159 ? -3.913 -4.680 31.263 1.00 73.19 159 TYR A O 1
#

Radius of gyration: 21.14 Å; Cα contacts (8 Å, |Δi|>4): 104; chains: 1; bounding box: 52×30×59 Å

pLDDT: mean 72.41, std 15.54, range [34.28, 90.25]